Protein AF-H3HEG8-F1 (afdb_monomer_lite)

Organism: Phytophthora ramorum (NCBI:txid164328)

Secondary structure (DSSP, 8-state):
-HHHHHHHHHH-HHHHHHHHHHHHHHHT--HHHHHHHHHHHHSHHHHHHHHHHHHHHHHHHHHHHHHHHHHHTSTT-HHHHHHHHHHHHHHHHHHHHHHHHHHHHHGGGTTT-HHHHHHHHHHHHHHHHHHHHHHHHHHHHHHHHHHHHHTT--

Radius of gyration: 21.96 Å; chains: 1; bounding box: 58×30×56 Å

Structure (mmCIF, N/CA/C/O backbone):
data_AF-H3HEG8-F1
#
_entry.id   AF-H3HEG8-F1
#
loop_
_atom_site.group_PDB
_atom_site.id
_atom_site.type_symbol
_atom_site.label_atom_id
_atom_site.label_alt_id
_atom_site.label_comp_id
_atom_site.label_asym_id
_atom_site.label_entity_id
_atom_site.label_seq_id
_atom_site.pdbx_PDB_ins_code
_atom_site.Cartn_x
_atom_site.Cartn_y
_atom_site.Cartn_z
_atom_site.occupancy
_atom_site.B_iso_or_equiv
_atom_site.auth_seq_id
_atom_site.auth_comp_id
_atom_site.auth_asym_id
_atom_site.auth_atom_id
_atom_site.pdbx_PDB_model_num
ATOM 1 N N . VAL A 1 1 ? 13.341 9.307 -7.946 1.00 77.44 1 VAL A N 1
ATOM 2 C CA . VAL A 1 1 ? 13.457 8.309 -9.034 1.00 77.44 1 VAL A CA 1
ATOM 3 C C . VAL A 1 1 ? 12.588 8.695 -10.225 1.00 77.44 1 VAL A C 1
ATOM 5 O O . VAL A 1 1 ? 13.159 9.194 -11.177 1.00 77.44 1 VAL A O 1
ATOM 8 N N . CYS A 1 2 ? 11.249 8.640 -10.162 1.00 82.62 2 CYS A N 1
ATOM 9 C CA . CYS A 1 2 ? 10.396 8.947 -11.329 1.00 82.62 2 CYS A CA 1
ATOM 10 C C . CYS A 1 2 ? 10.585 10.336 -11.957 1.00 82.62 2 CYS A C 1
ATOM 12 O O . CYS A 1 2 ? 10.632 10.453 -13.173 1.00 82.62 2 CYS A O 1
ATOM 14 N N . LYS A 1 3 ? 10.786 11.381 -11.146 1.00 83.88 3 LYS A N 1
ATOM 15 C CA . LYS A 1 3 ? 11.099 12.725 -11.661 1.00 83.88 3 LYS A CA 1
ATOM 16 C C . LYS A 1 3 ? 12.443 12.786 -12.402 1.00 83.88 3 LYS A C 1
ATOM 18 O O . LYS A 1 3 ? 12.555 13.464 -13.409 1.00 83.88 3 LYS A O 1
ATOM 23 N N . ALA A 1 4 ? 13.456 12.078 -11.906 1.00 81.19 4 ALA A N 1
ATOM 24 C CA . ALA A 1 4 ? 14.774 12.030 -12.539 1.00 81.19 4 ALA A CA 1
ATOM 25 C C . ALA A 1 4 ? 14.773 11.137 -13.792 1.00 81.19 4 ALA A C 1
ATOM 27 O O . ALA A 1 4 ? 15.424 11.476 -14.768 1.00 81.19 4 ALA A O 1
ATOM 28 N N . TYR A 1 5 ? 13.990 10.053 -13.780 1.00 83.00 5 TYR A N 1
ATOM 29 C CA . TYR A 1 5 ? 13.738 9.204 -14.944 1.00 83.00 5 TYR A CA 1
ATOM 30 C C . TYR A 1 5 ? 13.037 9.972 -16.074 1.00 83.00 5 TYR A C 1
ATOM 32 O O . TYR A 1 5 ? 13.505 9.939 -17.207 1.00 83.00 5 TYR A O 1
ATOM 40 N N . GLY A 1 6 ? 11.973 10.721 -15.753 1.00 81.81 6 GLY A N 1
ATOM 41 C CA . GLY A 1 6 ? 11.274 11.585 -16.711 1.00 81.81 6 GLY A CA 1
ATOM 42 C C . GLY A 1 6 ? 12.183 12.675 -17.276 1.00 81.81 6 GLY A C 1
ATOM 43 O O . GLY A 1 6 ? 12.336 12.766 -18.486 1.00 81.81 6 GLY A O 1
ATOM 44 N N . ASN A 1 7 ? 12.895 13.401 -16.406 1.00 87.00 7 ASN A N 1
ATOM 45 C CA . ASN A 1 7 ? 13.849 14.424 -16.841 1.00 87.00 7 ASN A CA 1
ATOM 46 C C . ASN A 1 7 ? 14.961 13.861 -17.747 1.00 87.00 7 ASN A C 1
ATOM 48 O O . ASN A 1 7 ? 15.390 14.548 -18.663 1.00 87.00 7 ASN A O 1
ATOM 52 N N . ALA A 1 8 ? 15.443 12.637 -17.502 1.00 80.69 8 ALA A N 1
ATOM 53 C CA . ALA A 1 8 ? 16.442 11.996 -18.361 1.00 80.69 8 ALA A CA 1
ATOM 54 C C . ALA A 1 8 ? 15.854 11.589 -19.726 1.00 80.69 8 ALA A C 1
ATOM 56 O O . ALA A 1 8 ? 16.542 11.682 -20.740 1.00 80.69 8 ALA A O 1
ATOM 57 N N . GLY A 1 9 ? 14.580 11.182 -19.760 1.00 79.62 9 GLY A N 1
ATOM 58 C CA . GLY A 1 9 ? 13.835 10.923 -20.996 1.00 79.62 9 GLY A CA 1
ATOM 59 C C . GLY A 1 9 ? 13.562 12.179 -21.826 1.00 79.62 9 GLY A C 1
ATOM 60 O O . GLY A 1 9 ? 13.633 12.111 -23.049 1.00 79.62 9 GLY A O 1
ATOM 61 N N . ASP A 1 10 ? 13.331 13.324 -21.179 1.00 85.19 10 ASP A N 1
ATOM 62 C CA . ASP A 1 10 ? 13.118 14.612 -21.856 1.00 85.19 10 ASP A CA 1
ATOM 63 C C . ASP A 1 10 ? 14.384 15.129 -22.571 1.00 85.19 10 ASP A C 1
ATOM 65 O O . ASP A 1 10 ? 14.282 15.920 -23.510 1.00 85.19 10 ASP A O 1
ATOM 69 N N . VAL A 1 11 ? 15.578 14.691 -22.147 1.00 84.38 11 VAL A N 1
ATOM 70 C CA . VAL A 1 11 ? 16.853 15.064 -22.785 1.00 84.38 11 VAL A CA 1
ATOM 71 C C . VAL A 1 11 ? 17.194 14.131 -23.946 1.00 84.38 11 VAL A C 1
ATOM 73 O O . VAL A 1 11 ? 17.495 14.603 -25.041 1.00 84.38 11 VAL A O 1
ATOM 76 N N . SER A 1 12 ? 17.185 12.810 -23.726 1.00 84.75 12 SER A N 1
ATOM 77 C CA . SER A 1 12 ? 17.302 11.800 -24.790 1.00 84.75 12 SER A CA 1
ATOM 78 C C . SER A 1 12 ? 17.054 10.383 -24.261 1.00 84.75 12 SER A C 1
ATOM 80 O O . SER A 1 12 ? 17.371 10.075 -23.111 1.00 84.75 12 SER A O 1
ATOM 82 N N . ASP A 1 13 ? 16.632 9.463 -25.134 1.00 80.94 13 ASP A N 1
ATOM 83 C CA . ASP A 1 13 ? 16.532 8.034 -24.788 1.00 80.94 13 ASP A CA 1
ATOM 84 C C . ASP A 1 13 ? 17.871 7.455 -24.294 1.00 80.94 13 ASP A C 1
ATOM 86 O O . ASP A 1 13 ? 17.897 6.594 -23.416 1.00 80.94 13 ASP A O 1
ATOM 90 N N . ALA A 1 14 ? 19.002 7.973 -24.788 1.00 81.81 14 ALA A N 1
ATOM 91 C CA . ALA A 1 14 ? 20.336 7.563 -24.355 1.00 81.81 14 ALA A CA 1
ATOM 92 C C . ALA A 1 14 ? 20.674 8.015 -22.920 1.00 81.81 14 ALA A C 1
ATOM 94 O O . ALA A 1 14 ? 21.362 7.291 -22.195 1.00 81.81 14 ALA A O 1
ATOM 95 N N . GLU A 1 15 ? 20.208 9.192 -22.487 1.00 82.50 15 GLU A N 1
ATOM 96 C CA . GLU A 1 15 ? 20.358 9.649 -21.098 1.00 82.50 15 GLU A CA 1
ATOM 97 C C . GLU A 1 15 ? 19.455 8.872 -20.145 1.00 82.50 15 GLU A C 1
ATOM 99 O O . GLU A 1 15 ? 19.912 8.455 -19.075 1.00 82.50 15 GLU A O 1
ATOM 104 N N . ARG A 1 16 ? 18.209 8.598 -20.554 1.00 81.19 16 ARG A N 1
ATOM 105 C CA . ARG A 1 16 ? 17.302 7.728 -19.797 1.00 81.19 16 ARG A CA 1
ATOM 106 C C . ARG A 1 16 ? 17.929 6.357 -19.577 1.00 81.19 16 ARG A C 1
ATOM 108 O O . ARG A 1 16 ? 18.020 5.904 -18.438 1.00 81.19 16 ARG A O 1
ATOM 115 N N . LEU A 1 17 ? 18.450 5.744 -20.637 1.00 82.69 17 LEU A N 1
ATOM 116 C CA . LEU A 1 17 ? 19.045 4.411 -20.577 1.00 82.69 17 LEU A CA 1
ATOM 117 C C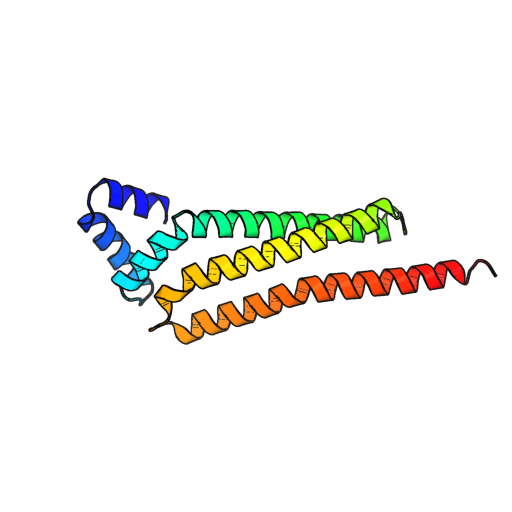 . LEU A 1 17 ? 20.307 4.384 -19.701 1.00 82.69 17 LEU A C 1
ATOM 119 O O . LEU A 1 17 ? 20.494 3.439 -18.938 1.00 82.69 17 LEU A O 1
ATOM 123 N N . LYS A 1 18 ? 21.126 5.446 -19.692 1.00 83.69 18 LYS A N 1
ATOM 124 C CA . LYS A 1 18 ? 22.253 5.585 -18.746 1.00 83.69 18 LYS A CA 1
ATOM 125 C C . LYS A 1 18 ? 21.788 5.679 -17.293 1.00 83.69 18 LYS A C 1
ATOM 127 O O . LYS A 1 18 ? 22.338 4.985 -16.439 1.00 83.69 18 LYS A O 1
ATOM 132 N N . TYR A 1 19 ? 20.777 6.502 -17.010 1.00 82.62 19 TYR A N 1
ATOM 133 C CA . TYR A 1 19 ? 20.210 6.639 -15.665 1.00 82.62 19 TYR A CA 1
ATOM 134 C C . TYR A 1 19 ? 19.648 5.305 -15.149 1.00 82.62 19 TYR A C 1
ATOM 136 O O . TYR A 1 19 ? 19.940 4.890 -14.025 1.00 82.62 19 TYR A O 1
ATOM 144 N N . VAL A 1 20 ? 18.901 4.600 -16.000 1.00 84.06 20 VAL A N 1
ATOM 145 C CA . VAL A 1 20 ? 18.352 3.268 -15.721 1.00 84.06 20 VAL A CA 1
ATOM 146 C C . VAL A 1 20 ? 19.465 2.249 -15.526 1.00 84.06 20 VAL A C 1
ATOM 148 O O . VAL A 1 20 ? 19.407 1.493 -14.568 1.00 84.06 20 VAL A O 1
ATOM 151 N N . THR A 1 21 ? 20.497 2.246 -16.371 1.00 84.25 21 THR A N 1
ATOM 152 C CA . THR A 1 21 ? 21.616 1.294 -16.280 1.00 84.25 21 THR A CA 1
ATOM 153 C C . THR A 1 21 ? 22.353 1.424 -14.951 1.00 84.25 21 THR A C 1
ATOM 155 O O . THR A 1 21 ? 22.698 0.414 -14.341 1.00 84.25 21 THR A O 1
ATOM 158 N N . VAL A 1 22 ? 22.560 2.651 -14.457 1.00 85.81 22 VAL A N 1
ATOM 159 C CA . VAL A 1 22 ? 23.179 2.884 -13.140 1.00 85.81 22 VAL A CA 1
ATOM 160 C C . VAL A 1 22 ? 22.307 2.318 -12.019 1.00 85.81 22 VAL A C 1
ATOM 162 O O . VAL A 1 22 ? 22.815 1.634 -11.131 1.00 85.81 22 VAL A O 1
ATOM 165 N N . LEU A 1 23 ? 20.995 2.560 -12.067 1.00 82.38 23 LEU A N 1
ATOM 166 C CA . LEU A 1 23 ? 20.058 2.025 -11.077 1.00 82.38 23 LEU A CA 1
ATOM 167 C C . LEU A 1 23 ? 19.930 0.499 -11.151 1.00 82.38 23 LEU A C 1
ATOM 169 O O . LEU A 1 23 ? 19.921 -0.154 -10.115 1.00 82.38 23 LEU A O 1
ATOM 173 N N . ALA A 1 24 ? 19.874 -0.061 -12.356 1.00 80.25 24 ALA A N 1
ATOM 174 C CA . ALA A 1 24 ? 19.805 -1.493 -12.601 1.00 80.25 24 ALA A CA 1
ATOM 175 C C . ALA A 1 24 ? 21.080 -2.185 -12.106 1.00 80.25 24 ALA A C 1
ATOM 177 O O . ALA A 1 24 ? 20.997 -3.168 -11.381 1.00 80.25 24 ALA A O 1
ATOM 178 N N . THR A 1 25 ? 22.256 -1.605 -12.369 1.00 83.00 25 THR A N 1
ATOM 179 C CA . THR A 1 25 ? 23.541 -2.101 -11.847 1.00 83.00 25 THR A CA 1
ATOM 180 C C . THR A 1 25 ? 23.578 -2.062 -10.319 1.00 83.00 25 THR A C 1
ATOM 182 O O . THR A 1 25 ? 24.012 -3.024 -9.693 1.00 83.00 25 THR A O 1
ATOM 185 N N . ALA A 1 26 ? 23.085 -0.982 -9.702 1.00 81.06 26 ALA A N 1
ATOM 186 C CA . ALA A 1 26 ? 22.997 -0.873 -8.245 1.00 81.06 26 ALA A CA 1
ATOM 187 C C . ALA A 1 26 ? 21.991 -1.864 -7.630 1.00 81.06 26 ALA A C 1
ATOM 189 O O . ALA A 1 26 ? 22.191 -2.324 -6.509 1.00 81.06 26 ALA A O 1
ATOM 190 N N . ALA A 1 27 ? 20.927 -2.195 -8.363 1.00 72.50 27 ALA A N 1
ATOM 191 C CA . ALA A 1 27 ? 19.914 -3.169 -7.971 1.00 72.50 27 ALA A CA 1
ATOM 192 C C . ALA A 1 27 ? 20.274 -4.619 -8.354 1.00 72.50 27 ALA A C 1
ATOM 194 O O . ALA A 1 27 ? 19.558 -5.534 -7.967 1.00 72.50 27 ALA A O 1
ATOM 195 N N . GLY A 1 28 ? 21.363 -4.849 -9.100 1.00 73.56 28 GLY A N 1
ATOM 196 C CA . GLY A 1 28 ? 21.734 -6.173 -9.616 1.00 73.56 28 GLY A CA 1
ATOM 197 C C . GLY A 1 28 ? 20.812 -6.704 -10.725 1.00 73.56 28 GLY A C 1
ATOM 198 O O . GLY A 1 28 ? 20.771 -7.908 -10.965 1.00 73.56 28 GLY A O 1
ATOM 199 N N . MET A 1 29 ? 20.068 -5.823 -11.395 1.00 72.56 29 MET A N 1
ATOM 200 C CA . MET A 1 29 ? 19.042 -6.160 -12.381 1.00 72.56 29 MET A CA 1
ATOM 201 C C . MET A 1 29 ? 19.475 -5.841 -13.814 1.00 72.56 29 MET A C 1
ATOM 203 O O . MET A 1 29 ? 20.392 -5.057 -14.056 1.00 72.56 29 MET A O 1
ATOM 207 N N . ASP A 1 30 ? 18.778 -6.437 -14.781 1.00 81.12 30 ASP A N 1
ATOM 208 C CA . ASP A 1 30 ? 18.946 -6.118 -16.197 1.00 81.12 30 ASP A CA 1
ATOM 209 C C . ASP A 1 30 ? 18.388 -4.721 -16.526 1.00 81.12 30 ASP A C 1
ATOM 211 O O . ASP A 1 30 ? 17.289 -4.366 -16.090 1.00 81.12 30 ASP A O 1
ATOM 215 N N . ALA A 1 31 ? 19.142 -3.922 -17.286 1.00 78.62 31 ALA A N 1
ATOM 216 C CA . ALA A 1 31 ? 18.796 -2.529 -17.563 1.00 78.62 31 ALA A CA 1
ATOM 217 C C . ALA A 1 31 ? 17.512 -2.380 -18.396 1.00 78.62 31 ALA A C 1
ATOM 219 O O . ALA A 1 31 ? 16.729 -1.470 -18.126 1.00 78.62 31 ALA A O 1
ATOM 220 N N . ASP A 1 32 ? 17.239 -3.286 -19.339 1.00 78.62 32 ASP A N 1
ATOM 221 C CA . ASP A 1 32 ? 16.037 -3.218 -20.181 1.00 78.62 32 ASP A CA 1
ATOM 222 C C . ASP A 1 32 ? 14.780 -3.646 -19.407 1.00 78.62 32 ASP A C 1
ATOM 224 O O . ASP A 1 32 ? 13.692 -3.080 -19.574 1.00 78.62 32 ASP A O 1
ATOM 228 N N . GLN A 1 33 ? 14.918 -4.631 -18.512 1.00 72.50 33 GLN A N 1
ATOM 229 C CA . GLN A 1 33 ? 13.847 -5.025 -17.588 1.00 72.50 33 GLN A CA 1
ATOM 230 C C . GLN A 1 33 ? 13.537 -3.914 -16.579 1.00 72.50 33 GLN A C 1
ATOM 232 O O . GLN A 1 33 ? 12.367 -3.638 -16.291 1.00 72.50 33 GLN A O 1
ATOM 237 N N . PHE A 1 34 ? 14.577 -3.244 -16.082 1.00 78.06 34 PHE A N 1
ATOM 238 C CA . PHE A 1 34 ? 14.445 -2.140 -15.142 1.00 78.06 34 PHE A CA 1
ATOM 239 C C . PHE A 1 34 ? 13.876 -0.868 -15.800 1.00 78.06 34 PHE A C 1
ATOM 241 O O . PHE A 1 34 ? 13.086 -0.169 -15.165 1.00 78.06 34 PHE A O 1
ATOM 248 N N . ASP A 1 35 ? 14.173 -0.596 -17.080 1.00 81.50 35 ASP A N 1
ATOM 249 C CA . ASP A 1 35 ? 13.530 0.496 -17.838 1.00 81.50 35 ASP A CA 1
ATOM 250 C C . ASP A 1 35 ? 12.020 0.262 -17.954 1.00 81.50 35 ASP A C 1
ATOM 252 O O . ASP A 1 35 ? 11.232 1.127 -17.582 1.00 81.50 35 ASP A O 1
ATOM 256 N N . LYS A 1 36 ? 11.598 -0.944 -18.368 1.00 79.50 36 LYS A N 1
ATOM 257 C CA . LYS A 1 36 ? 10.169 -1.310 -18.471 1.00 79.50 36 LYS A CA 1
ATOM 258 C C . LYS A 1 36 ? 9.438 -1.240 -17.135 1.00 79.50 36 LYS A C 1
ATOM 260 O O . LYS A 1 36 ? 8.243 -0.937 -17.088 1.00 79.50 36 LYS A O 1
ATOM 265 N N . PHE A 1 37 ? 10.134 -1.548 -16.047 1.00 79.94 37 PHE A N 1
ATOM 266 C CA . PHE A 1 37 ? 9.597 -1.378 -14.706 1.00 79.94 37 PHE A CA 1
ATOM 267 C C . PHE A 1 37 ? 9.396 0.084 -14.345 1.00 79.94 37 PHE A C 1
ATOM 269 O O . PHE A 1 37 ? 8.329 0.438 -13.842 1.00 79.94 37 PHE A O 1
ATOM 276 N N . LEU A 1 38 ? 10.403 0.925 -14.584 1.00 80.62 38 LEU A N 1
ATOM 277 C CA . LEU A 1 38 ? 10.323 2.352 -14.302 1.00 80.62 38 LEU A CA 1
ATOM 278 C C . LEU A 1 38 ? 9.272 3.032 -15.173 1.00 80.62 38 LEU A C 1
ATOM 280 O O . LEU A 1 38 ? 8.510 3.833 -14.646 1.00 80.62 38 LEU A O 1
ATOM 284 N N . ASP A 1 39 ? 9.139 2.651 -16.437 1.00 83.44 39 ASP A N 1
ATOM 285 C CA . ASP A 1 39 ? 8.088 3.153 -17.322 1.00 83.44 39 ASP A CA 1
ATOM 286 C C . ASP A 1 39 ? 6.682 2.861 -16.759 1.00 83.44 39 ASP A C 1
ATOM 288 O O . ASP A 1 39 ? 5.860 3.763 -16.577 1.00 83.44 39 ASP A O 1
ATOM 292 N N . LYS A 1 40 ? 6.422 1.619 -16.328 1.00 79.38 40 LYS A N 1
ATOM 293 C CA . LYS A 1 40 ? 5.136 1.254 -15.705 1.00 79.38 40 LYS A CA 1
ATOM 294 C C . LYS A 1 40 ? 4.922 1.856 -14.314 1.00 79.38 40 LYS A C 1
ATOM 296 O O . LYS A 1 40 ? 3.789 2.209 -13.973 1.00 79.38 40 LYS A O 1
ATOM 301 N N . SER A 1 41 ? 5.979 1.955 -13.511 1.00 79.50 41 SER A N 1
ATOM 302 C CA . SER A 1 41 ? 5.929 2.442 -12.122 1.00 79.50 41 SER A CA 1
ATOM 303 C C . SER A 1 41 ? 5.916 3.969 -12.024 1.00 79.50 41 SER A C 1
ATOM 305 O O . SER A 1 41 ? 5.444 4.523 -11.035 1.00 79.50 41 SER A O 1
ATOM 307 N N . CYS A 1 42 ? 6.422 4.666 -13.037 1.00 83.19 42 CYS A N 1
ATOM 308 C CA . CYS A 1 42 ? 6.404 6.124 -13.119 1.00 83.19 42 CYS A CA 1
ATOM 309 C C . CYS A 1 42 ? 5.300 6.649 -14.044 1.00 83.19 42 CYS A C 1
ATOM 311 O O . CYS A 1 42 ? 4.981 7.835 -13.988 1.00 83.19 42 CYS A O 1
ATOM 313 N N . GLY A 1 43 ? 4.690 5.777 -14.850 1.00 79.69 43 GLY A N 1
ATOM 314 C CA . GLY A 1 43 ? 3.491 6.063 -15.627 1.00 79.69 43 GLY A CA 1
ATOM 315 C C . GLY A 1 43 ? 2.188 5.947 -14.824 1.00 79.69 43 GLY A C 1
ATOM 316 O O . GLY A 1 43 ? 2.157 5.924 -13.591 1.00 79.69 43 GLY A O 1
ATOM 317 N N . MET A 1 44 ? 1.069 5.838 -15.548 1.00 78.44 44 MET A N 1
ATOM 318 C CA . MET A 1 44 ? -0.278 5.815 -14.957 1.00 78.44 44 MET A CA 1
ATOM 319 C C . MET A 1 44 ? -0.508 4.662 -13.969 1.00 78.44 44 MET A C 1
ATOM 321 O O . MET A 1 44 ? -1.241 4.834 -12.998 1.00 78.44 44 MET A O 1
ATOM 325 N N . ILE A 1 45 ? 0.108 3.494 -14.190 1.00 80.25 45 ILE A N 1
ATOM 326 C CA . ILE A 1 45 ? -0.117 2.305 -13.350 1.00 80.25 45 ILE A CA 1
ATOM 327 C C . ILE A 1 45 ? 0.504 2.506 -11.961 1.00 80.25 45 ILE A C 1
ATOM 329 O O . ILE A 1 45 ? -0.153 2.244 -10.953 1.00 80.25 45 ILE A O 1
ATOM 333 N N . GLY A 1 46 ? 1.732 3.022 -11.887 1.00 78.69 46 GLY A N 1
ATOM 334 C CA . GLY A 1 46 ? 2.377 3.336 -10.612 1.00 78.69 46 GLY A CA 1
ATOM 335 C C . GLY A 1 46 ? 1.703 4.471 -9.846 1.00 78.69 46 GLY A C 1
ATOM 336 O O . GLY A 1 46 ? 1.495 4.356 -8.636 1.00 78.69 46 GLY A O 1
ATOM 337 N N . MET A 1 47 ? 1.256 5.520 -10.545 1.00 82.38 47 MET A N 1
ATOM 338 C CA . MET A 1 47 ? 0.475 6.598 -9.927 1.00 82.38 47 MET A CA 1
ATOM 339 C C . MET A 1 47 ? -0.865 6.090 -9.370 1.00 82.38 47 MET A C 1
ATOM 341 O O . MET A 1 47 ? -1.277 6.482 -8.272 1.00 82.38 47 MET A O 1
ATOM 345 N N . GLY A 1 48 ? -1.513 5.170 -10.092 1.00 81.94 48 GLY A N 1
ATOM 346 C CA . GLY A 1 48 ? -2.707 4.461 -9.641 1.00 81.94 48 GLY A CA 1
ATOM 347 C C . GLY A 1 48 ? -2.443 3.659 -8.368 1.00 81.94 48 GLY A C 1
ATOM 348 O O . GLY A 1 48 ? -3.099 3.902 -7.357 1.00 81.94 48 GLY A O 1
ATOM 349 N N . SER A 1 49 ? -1.438 2.775 -8.370 1.00 79.69 49 SER A N 1
ATOM 350 C CA . SER A 1 49 ? -1.061 1.985 -7.185 1.00 79.69 49 SER A CA 1
ATOM 351 C C . SER A 1 49 ? -0.761 2.847 -5.964 1.00 79.69 49 SER A C 1
ATOM 353 O O . SER A 1 49 ? -1.201 2.523 -4.865 1.00 79.69 49 SER A O 1
ATOM 355 N N . MET A 1 50 ? -0.036 3.954 -6.134 1.00 80.56 50 MET A N 1
ATOM 356 C CA . MET A 1 50 ? 0.286 4.856 -5.027 1.00 80.56 50 MET A CA 1
ATOM 357 C C . MET A 1 50 ? -0.975 5.516 -4.453 1.00 80.56 50 MET A C 1
ATOM 359 O O . MET A 1 50 ? -1.128 5.615 -3.236 1.00 80.56 50 MET A O 1
ATOM 363 N N . THR A 1 51 ? -1.903 5.918 -5.324 1.00 84.00 51 THR A N 1
ATOM 364 C CA . THR A 1 51 ? -3.169 6.547 -4.928 1.00 84.00 51 THR A CA 1
ATOM 365 C C . THR A 1 51 ? -4.091 5.558 -4.218 1.00 84.00 51 THR A C 1
ATOM 367 O O . THR A 1 51 ? -4.579 5.847 -3.124 1.00 84.00 51 THR A O 1
ATOM 370 N N . PHE A 1 52 ? -4.297 4.370 -4.791 1.00 82.94 52 PHE A N 1
ATOM 371 C CA . PHE A 1 52 ? -5.130 3.332 -4.183 1.00 82.94 52 PHE A CA 1
ATOM 372 C C . PHE A 1 52 ? -4.514 2.788 -2.890 1.00 82.94 52 PHE A C 1
ATOM 374 O O . PHE A 1 52 ? -5.236 2.586 -1.914 1.00 82.94 52 PHE A O 1
ATOM 381 N N . GLY A 1 53 ? -3.188 2.644 -2.836 1.00 80.81 53 GLY A N 1
ATOM 382 C CA . GLY A 1 53 ? -2.470 2.261 -1.622 1.00 80.81 53 GLY A CA 1
ATOM 383 C C . GLY A 1 53 ? -2.629 3.304 -0.515 1.00 80.81 53 GLY A C 1
ATOM 384 O O . GLY A 1 53 ? -2.934 2.954 0.627 1.00 80.81 53 GLY A O 1
ATOM 385 N N . GLY A 1 54 ? -2.515 4.591 -0.858 1.00 82.25 54 GLY A N 1
ATOM 386 C CA . GLY A 1 54 ? -2.738 5.700 0.071 1.00 82.25 54 GLY A CA 1
ATOM 387 C C . GLY A 1 54 ? -4.172 5.758 0.602 1.00 82.25 54 GLY A C 1
ATOM 388 O O . GLY A 1 54 ? -4.374 5.910 1.807 1.00 82.25 54 GLY A O 1
ATOM 389 N N . MET A 1 55 ? -5.168 5.575 -0.272 1.00 79.38 55 MET A N 1
ATOM 390 C CA . MET A 1 55 ? -6.580 5.501 0.126 1.00 79.38 55 MET A CA 1
ATOM 391 C C . MET A 1 55 ? -6.866 4.294 1.023 1.00 79.38 55 MET A C 1
ATOM 393 O O . MET A 1 55 ? -7.601 4.422 1.999 1.00 79.38 55 MET A O 1
ATOM 397 N N . SER A 1 56 ? -6.272 3.134 0.734 1.00 81.69 56 SER A N 1
ATOM 398 C CA . SER A 1 56 ? -6.411 1.945 1.578 1.00 81.69 56 SER A CA 1
ATOM 399 C C . SER A 1 56 ? -5.881 2.194 2.990 1.00 81.69 56 SER A C 1
ATOM 401 O O . SER A 1 56 ? -6.558 1.899 3.976 1.00 81.69 56 SER A O 1
ATOM 403 N N . MET A 1 57 ? -4.689 2.789 3.102 1.00 80.38 57 MET A N 1
ATOM 404 C CA . MET A 1 57 ? -4.076 3.089 4.396 1.00 80.38 57 MET A CA 1
ATOM 405 C C . MET A 1 57 ? -4.895 4.095 5.211 1.00 80.38 57 MET A C 1
ATOM 407 O O . MET A 1 57 ? -5.159 3.854 6.390 1.00 80.38 57 MET A O 1
ATOM 411 N N . SER A 1 58 ? -5.322 5.204 4.599 1.00 83.81 58 SER A N 1
ATOM 412 C CA . SER A 1 58 ? -6.079 6.246 5.302 1.00 83.81 58 SER A CA 1
ATOM 413 C C . SER A 1 58 ? -7.470 5.763 5.718 1.00 83.81 58 SER A C 1
ATOM 415 O O . SER A 1 58 ? -7.859 5.946 6.872 1.00 83.81 58 SER A O 1
ATOM 417 N N . ASN A 1 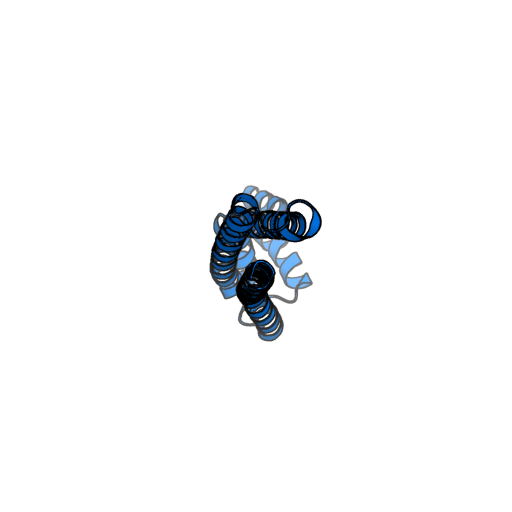59 ? -8.190 5.065 4.832 1.00 81.06 59 ASN A N 1
ATOM 418 C CA . ASN A 1 59 ? -9.495 4.484 5.150 1.00 81.06 59 ASN A CA 1
ATOM 419 C C . ASN A 1 59 ? -9.381 3.375 6.204 1.00 81.06 59 ASN A C 1
ATOM 421 O O . ASN A 1 59 ? -10.222 3.299 7.099 1.00 81.06 59 ASN A O 1
ATOM 425 N N . GLY A 1 60 ? -8.323 2.560 6.153 1.00 78.62 60 GLY A N 1
ATOM 426 C CA . GLY A 1 60 ? -8.036 1.541 7.162 1.00 78.62 60 GLY A CA 1
ATOM 427 C C . GLY A 1 60 ? -7.776 2.139 8.547 1.00 78.62 60 GLY A C 1
ATOM 428 O O . GLY A 1 60 ? -8.357 1.685 9.533 1.00 78.62 60 GLY A O 1
ATOM 429 N N . LEU A 1 61 ? -6.972 3.204 8.634 1.00 83.56 61 LEU A N 1
ATOM 430 C CA . LEU A 1 61 ? -6.725 3.912 9.894 1.00 83.56 61 LEU A CA 1
ATOM 431 C C . LEU A 1 61 ? -8.013 4.526 10.458 1.00 83.56 61 LEU A C 1
ATOM 433 O O . LEU A 1 61 ? -8.312 4.372 11.643 1.00 83.56 61 LEU A O 1
ATOM 437 N N . MET A 1 62 ? -8.807 5.177 9.606 1.00 83.19 62 MET A N 1
ATOM 438 C CA . MET A 1 62 ? -10.083 5.766 10.015 1.00 83.19 62 MET A CA 1
ATOM 439 C C . MET A 1 62 ? -11.093 4.700 10.454 1.00 83.19 62 MET A C 1
ATOM 441 O O . MET A 1 62 ? -11.842 4.932 11.404 1.00 83.19 62 MET A O 1
ATOM 445 N N . ALA A 1 63 ? -11.080 3.515 9.835 1.00 81.69 63 ALA A N 1
ATOM 446 C CA . ALA A 1 63 ? -11.879 2.379 10.277 1.00 81.69 63 ALA A CA 1
ATOM 447 C C . ALA A 1 63 ? -11.486 1.934 11.693 1.00 81.69 63 ALA A C 1
ATOM 449 O O . ALA A 1 63 ? -12.365 1.783 12.538 1.00 81.69 63 ALA A O 1
ATOM 450 N N . ILE A 1 64 ? -10.188 1.810 11.995 1.00 80.88 64 ILE A N 1
ATOM 451 C CA . ILE A 1 64 ? -9.709 1.459 13.343 1.00 80.88 64 ILE A CA 1
ATOM 452 C C . ILE A 1 64 ? -10.148 2.512 14.365 1.00 80.88 64 ILE A C 1
ATOM 454 O O . ILE A 1 64 ? -10.689 2.157 15.409 1.00 80.88 64 ILE A O 1
ATOM 458 N N . ILE A 1 65 ? -9.985 3.803 14.062 1.00 83.88 65 ILE A N 1
ATOM 459 C CA . ILE A 1 65 ? -10.403 4.895 14.957 1.00 83.88 65 ILE A CA 1
ATOM 460 C C . ILE A 1 65 ? -11.917 4.847 15.206 1.00 83.88 65 ILE A C 1
ATOM 462 O O . ILE A 1 65 ? -12.358 4.974 16.349 1.00 83.88 65 ILE A O 1
ATOM 466 N N . ALA A 1 66 ? -12.720 4.623 14.162 1.00 80.50 66 ALA A N 1
ATOM 467 C CA . ALA A 1 66 ? -14.171 4.506 14.285 1.00 80.50 66 ALA A CA 1
ATOM 468 C C . ALA A 1 66 ? -14.582 3.288 15.131 1.00 80.50 66 ALA A C 1
ATOM 470 O O . ALA A 1 66 ? -15.468 3.396 15.979 1.00 80.50 66 ALA A O 1
ATOM 471 N N . MET A 1 67 ? -13.913 2.148 14.941 1.00 74.44 67 MET A N 1
ATOM 472 C CA . MET A 1 67 ? -14.145 0.914 15.693 1.00 74.44 67 MET A CA 1
ATOM 473 C C . MET A 1 67 ? -13.744 1.050 17.167 1.00 74.44 67 MET A C 1
ATOM 475 O O . MET A 1 67 ? -14.531 0.705 18.047 1.00 74.44 67 MET A O 1
ATOM 479 N N . VAL A 1 68 ? -12.564 1.607 17.451 1.00 80.50 68 VAL A N 1
ATOM 480 C CA . VAL A 1 68 ? -12.094 1.873 18.819 1.00 80.50 68 VAL A CA 1
ATOM 481 C C . VAL A 1 68 ? -13.017 2.876 19.502 1.00 80.50 68 VAL A C 1
ATOM 483 O O . VAL A 1 68 ? -13.495 2.600 20.597 1.00 80.50 68 VAL A O 1
ATOM 486 N N . GLY A 1 69 ? -13.360 3.983 18.837 1.00 78.44 69 GLY A N 1
ATOM 487 C CA . GLY A 1 69 ? -14.294 4.979 19.368 1.00 78.44 69 GLY A CA 1
ATOM 488 C C . GLY A 1 69 ? -15.689 4.412 19.655 1.00 78.44 69 GLY A C 1
ATOM 489 O O . GLY A 1 69 ? -16.327 4.814 20.632 1.00 78.44 69 GLY A O 1
ATOM 490 N N . ALA A 1 70 ? -16.146 3.438 18.860 1.00 72.50 70 ALA A N 1
ATOM 491 C CA . ALA A 1 70 ? -17.398 2.720 19.096 1.00 72.50 70 ALA A CA 1
ATOM 492 C C . ALA A 1 70 ? -17.348 1.777 20.310 1.00 72.50 70 ALA A C 1
ATOM 494 O O . ALA A 1 70 ? -18.405 1.457 20.849 1.00 72.50 70 ALA A O 1
ATOM 495 N N . ILE A 1 71 ? -16.163 1.327 20.737 1.00 72.31 71 ILE A N 1
ATOM 496 C CA . ILE A 1 71 ? -15.984 0.481 21.926 1.00 72.31 71 ILE A CA 1
ATOM 497 C C . ILE A 1 71 ? -15.742 1.341 23.174 1.00 72.31 71 ILE A C 1
ATOM 499 O O . ILE A 1 71 ? -16.363 1.092 24.204 1.00 72.31 71 ILE A O 1
ATOM 503 N N . THR A 1 72 ? -14.868 2.349 23.095 1.00 78.19 72 THR A N 1
ATOM 504 C CA . THR A 1 72 ? -14.381 3.100 24.266 1.00 78.19 72 THR A CA 1
ATOM 505 C C . THR A 1 72 ? -15.219 4.327 24.619 1.00 78.19 72 THR A C 1
ATOM 507 O O . THR A 1 72 ? -15.451 4.575 25.797 1.00 78.19 72 THR A O 1
ATOM 510 N N . CYS A 1 73 ? -15.684 5.099 23.630 1.00 69.38 73 CYS A 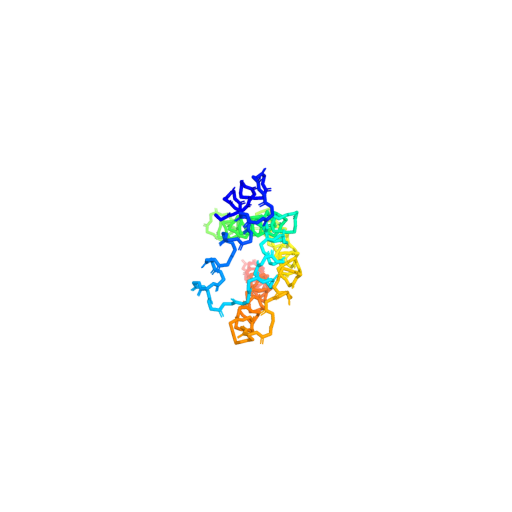N 1
ATOM 511 C CA . CYS A 1 73 ? -16.302 6.413 23.870 1.00 69.38 73 CYS A CA 1
ATOM 512 C C . CYS A 1 73 ? -17.814 6.450 23.601 1.00 69.38 73 CYS A C 1
ATOM 514 O O . CYS A 1 73 ? -18.534 7.235 24.217 1.00 69.38 73 CYS A O 1
ATOM 516 N N . ARG A 1 74 ? -18.319 5.642 22.660 1.00 64.19 74 ARG A N 1
ATOM 517 C CA . ARG A 1 74 ? -19.752 5.552 22.315 1.00 64.19 74 ARG A CA 1
ATOM 518 C C . ARG A 1 74 ? -20.174 4.102 22.099 1.00 64.19 74 ARG A C 1
ATOM 520 O O . ARG A 1 74 ? -20.518 3.717 20.978 1.00 64.19 74 ARG A O 1
ATOM 527 N N . GLN A 1 75 ? -20.139 3.335 23.187 1.00 62.81 75 GLN A N 1
ATOM 528 C CA . GLN A 1 75 ? -20.413 1.899 23.239 1.00 62.81 75 GLN A CA 1
ATOM 529 C C . GLN A 1 75 ? -21.633 1.507 22.386 1.00 62.81 75 GLN A C 1
ATOM 531 O O . GLN A 1 75 ? -22.774 1.829 22.712 1.00 62.81 75 GLN A O 1
ATOM 536 N N . GLY A 1 76 ? -21.385 0.842 21.256 1.00 59.62 76 GLY A N 1
ATOM 537 C CA . GLY A 1 76 ? -22.434 0.252 20.415 1.00 59.62 76 GLY A CA 1
ATOM 538 C C . GLY A 1 76 ? -23.249 1.227 19.554 1.00 59.62 76 GLY A C 1
ATOM 539 O O . GLY A 1 76 ? -24.298 0.843 19.031 1.00 59.62 76 GLY A O 1
ATOM 540 N N . ASN A 1 77 ? -22.807 2.476 19.347 1.00 72.25 77 ASN A N 1
ATOM 541 C CA . ASN A 1 77 ? -23.523 3.375 18.437 1.00 72.25 77 ASN A CA 1
ATOM 542 C C . ASN A 1 77 ? -23.464 2.850 16.987 1.00 72.25 77 ASN A C 1
ATOM 544 O O . ASN A 1 77 ? -22.417 2.896 16.335 1.00 72.25 77 ASN A O 1
ATOM 548 N N . LYS A 1 78 ? -24.620 2.413 16.464 1.00 68.00 78 LYS A N 1
ATOM 549 C CA . LYS A 1 78 ? -24.784 1.812 15.127 1.00 68.00 78 LYS A CA 1
ATOM 550 C C . LYS A 1 78 ? -24.174 2.646 13.992 1.00 68.00 78 LYS A C 1
ATOM 552 O O . LYS A 1 78 ? -23.704 2.072 13.016 1.00 68.00 78 LYS A O 1
ATOM 557 N N . LYS A 1 79 ? -24.127 3.979 14.122 1.00 73.06 79 LYS A N 1
ATOM 558 C CA . LYS A 1 79 ? -23.526 4.873 13.113 1.00 73.06 79 LYS A CA 1
ATOM 559 C C . LYS A 1 79 ? -21.998 4.758 13.048 1.00 73.06 79 LYS A C 1
ATOM 561 O O . LYS A 1 79 ? -21.441 4.754 11.957 1.00 73.06 79 LYS A O 1
ATOM 566 N N . TRP A 1 80 ? -21.333 4.644 14.198 1.00 70.50 80 TRP A N 1
ATOM 567 C CA . TRP A 1 80 ? -19.870 4.517 14.282 1.00 70.50 80 TRP A CA 1
ATOM 568 C C . TRP A 1 80 ? -19.409 3.126 13.856 1.00 70.50 80 TRP A C 1
ATOM 570 O O . TRP A 1 80 ? -18.456 2.992 13.094 1.00 70.50 80 TRP A O 1
ATOM 580 N N . VAL A 1 81 ? -20.156 2.104 14.276 1.00 72.50 81 VAL A N 1
ATOM 581 C CA . VAL A 1 81 ? -19.942 0.721 13.848 1.00 72.50 81 VAL A CA 1
ATOM 582 C C . VAL A 1 81 ? -20.134 0.586 12.335 1.00 72.50 81 VAL A C 1
ATOM 584 O O . VAL A 1 81 ? -19.229 0.124 11.649 1.00 72.50 81 VAL A O 1
ATOM 587 N N . GLY A 1 82 ? -21.267 1.049 11.791 1.00 73.94 82 GLY A N 1
ATOM 588 C CA . GLY A 1 82 ? -21.543 0.987 10.352 1.00 73.94 82 GLY A CA 1
ATOM 589 C C . GLY A 1 82 ? -20.537 1.777 9.509 1.00 73.94 82 GLY A C 1
ATOM 590 O O . GLY A 1 82 ? -20.079 1.281 8.482 1.00 73.94 82 GLY A O 1
ATOM 591 N N . GLY A 1 83 ? -20.130 2.964 9.975 1.00 76.06 83 GLY A N 1
ATOM 592 C CA . GLY A 1 83 ? -19.083 3.760 9.331 1.00 76.06 83 GLY A CA 1
ATOM 593 C C . GLY A 1 83 ? -17.725 3.053 9.313 1.00 76.06 83 GLY A C 1
ATOM 594 O O . GLY A 1 83 ? -17.069 3.028 8.275 1.00 76.06 83 GLY A O 1
ATOM 595 N N . GLY A 1 84 ? -17.333 2.413 10.421 1.00 75.19 84 GLY A N 1
ATOM 596 C CA . GLY A 1 84 ? -16.103 1.620 10.498 1.00 75.19 84 GLY A CA 1
ATOM 597 C C . GLY A 1 84 ? -16.091 0.433 9.529 1.00 75.19 84 GLY A C 1
ATOM 598 O O . GLY A 1 84 ? -15.098 0.224 8.837 1.00 75.19 84 GLY A O 1
ATOM 599 N N . PHE A 1 85 ? -17.202 -0.305 9.410 1.00 75.50 85 PHE A N 1
ATOM 600 C CA . PHE A 1 85 ? -17.329 -1.398 8.433 1.00 75.50 85 PHE A CA 1
ATOM 601 C C . PHE A 1 85 ? -17.257 -0.914 6.987 1.00 75.50 85 PHE A C 1
ATOM 603 O O . PHE A 1 85 ? -16.582 -1.536 6.169 1.00 75.50 85 PHE A O 1
ATOM 610 N N . PHE A 1 86 ? -17.932 0.191 6.670 1.00 79.75 86 PHE A N 1
ATOM 611 C CA . PHE A 1 86 ? -17.903 0.763 5.327 1.00 79.75 86 PHE A CA 1
ATOM 612 C C . PHE A 1 86 ? -16.482 1.188 4.934 1.00 79.75 86 PHE A C 1
ATOM 614 O O . PHE A 1 86 ? -15.997 0.811 3.869 1.00 79.75 86 PHE A O 1
ATOM 621 N N . LEU A 1 87 ? -15.782 1.897 5.824 1.00 80.81 87 LEU A N 1
ATOM 622 C CA . LEU A 1 87 ? -14.397 2.321 5.604 1.00 80.81 87 LEU A CA 1
ATOM 623 C C . LEU A 1 87 ? -13.439 1.130 5.472 1.00 80.81 87 LEU A C 1
ATOM 625 O O . LEU A 1 87 ? -12.583 1.139 4.590 1.00 80.81 87 LEU A O 1
ATOM 629 N N . ALA A 1 88 ? -13.614 0.084 6.285 1.00 77.81 88 ALA A N 1
ATOM 630 C CA . ALA A 1 88 ? -12.824 -1.140 6.176 1.00 77.81 88 ALA A CA 1
ATOM 631 C C . ALA A 1 88 ? -13.080 -1.887 4.853 1.00 77.81 88 ALA A C 1
ATOM 633 O O . ALA A 1 88 ? -12.142 -2.405 4.248 1.00 77.81 88 ALA A O 1
ATOM 634 N N . GLY A 1 89 ? -14.327 -1.907 4.372 1.00 79.00 89 GLY A N 1
ATOM 635 C CA . GLY A 1 89 ? -14.685 -2.493 3.079 1.00 79.00 89 GLY A CA 1
ATOM 636 C C . GLY A 1 89 ? -14.065 -1.741 1.900 1.00 79.00 89 GLY A C 1
ATOM 637 O O . GLY A 1 89 ? -13.468 -2.360 1.018 1.00 79.00 89 GLY A O 1
ATOM 638 N N . VAL A 1 90 ? -14.137 -0.405 1.911 1.00 81.56 90 VAL A N 1
ATOM 639 C CA . VAL A 1 90 ? -13.480 0.436 0.896 1.00 81.56 90 VAL A CA 1
ATOM 640 C C . VAL A 1 90 ? -11.965 0.241 0.937 1.00 81.56 90 VAL A C 1
ATOM 642 O O . VAL A 1 90 ? -11.359 0.062 -0.118 1.00 81.56 90 VAL A O 1
ATOM 645 N N . ALA A 1 91 ? -11.363 0.196 2.130 1.00 80.44 91 ALA A N 1
ATOM 646 C CA . ALA A 1 91 ? -9.935 -0.068 2.293 1.00 80.44 91 ALA A CA 1
ATOM 647 C C . ALA A 1 91 ? -9.535 -1.411 1.660 1.00 80.44 91 ALA A C 1
ATOM 649 O O . ALA A 1 91 ? -8.641 -1.446 0.814 1.00 80.44 91 ALA A O 1
ATOM 650 N N . ALA A 1 92 ? -10.262 -2.491 1.968 1.00 79.06 92 ALA A N 1
ATOM 651 C CA . ALA A 1 92 ? -10.008 -3.813 1.398 1.00 79.06 92 ALA A CA 1
ATOM 652 C C . ALA A 1 92 ? -10.104 -3.820 -0.138 1.00 79.06 92 ALA A C 1
ATOM 654 O O . ALA A 1 92 ? -9.239 -4.380 -0.811 1.00 79.06 92 ALA A O 1
ATOM 655 N N . PHE A 1 93 ? -11.105 -3.148 -0.712 1.00 80.81 93 PHE A N 1
ATOM 656 C CA . PHE A 1 93 ? -11.249 -3.047 -2.165 1.00 80.81 93 PHE A CA 1
ATOM 657 C C . PHE A 1 93 ? -10.104 -2.252 -2.814 1.00 80.81 93 PHE A C 1
ATOM 659 O O . PHE A 1 93 ? -9.533 -2.676 -3.818 1.00 80.81 93 PHE A O 1
ATOM 666 N N . THR A 1 94 ? -9.704 -1.126 -2.223 1.00 83.25 94 THR A N 1
ATOM 667 C CA . THR A 1 94 ? -8.562 -0.344 -2.726 1.00 83.25 94 THR A CA 1
ATOM 668 C C . THR A 1 94 ? -7.227 -1.086 -2.581 1.00 83.25 94 THR A C 1
ATOM 670 O O . THR A 1 94 ? -6.375 -0.983 -3.466 1.00 83.25 94 THR A O 1
ATOM 673 N N . ALA A 1 95 ? -7.053 -1.904 -1.536 1.00 78.19 95 ALA A N 1
ATOM 674 C CA . ALA A 1 95 ? -5.890 -2.778 -1.378 1.00 78.19 95 ALA A CA 1
ATOM 675 C C . ALA A 1 95 ? -5.820 -3.841 -2.488 1.00 78.19 95 ALA A C 1
ATOM 677 O O . ALA A 1 95 ? -4.754 -4.058 -3.064 1.00 78.19 95 ALA A O 1
ATOM 678 N N . MET A 1 96 ? -6.959 -4.447 -2.848 1.00 79.69 96 MET A N 1
ATOM 679 C CA . MET A 1 96 ? -7.053 -5.391 -3.971 1.00 79.69 96 MET A CA 1
ATOM 680 C C . MET A 1 96 ? -6.613 -4.753 -5.290 1.00 79.69 96 MET A C 1
ATOM 682 O O . MET A 1 96 ? -5.805 -5.328 -6.018 1.00 79.69 96 MET A O 1
ATOM 686 N N . LEU A 1 97 ? -7.108 -3.549 -5.586 1.00 81.88 97 LEU A N 1
ATOM 687 C CA . LEU A 1 97 ? -6.728 -2.816 -6.797 1.00 81.88 97 LEU A CA 1
ATOM 688 C C . LEU A 1 97 ? -5.233 -2.485 -6.817 1.00 81.88 97 LEU A C 1
ATOM 690 O O . LEU A 1 97 ? -4.577 -2.655 -7.843 1.00 81.88 97 LEU A O 1
ATOM 694 N N . THR A 1 98 ? -4.686 -2.085 -5.669 1.00 81.12 98 THR A N 1
ATOM 695 C CA . THR A 1 98 ? -3.252 -1.815 -5.512 1.00 81.12 98 THR A CA 1
ATOM 696 C C . THR A 1 98 ? -2.416 -3.057 -5.817 1.00 81.12 98 THR A C 1
ATOM 698 O O . THR A 1 98 ? -1.414 -2.960 -6.524 1.00 81.12 98 THR A O 1
ATOM 701 N N . LEU A 1 99 ? -2.845 -4.237 -5.354 1.00 77.31 99 LEU A N 1
ATOM 702 C CA . LEU A 1 99 ? -2.162 -5.499 -5.637 1.00 77.31 99 LEU A CA 1
ATOM 703 C C . LEU A 1 99 ? -2.183 -5.845 -7.130 1.00 77.31 99 LEU A C 1
ATOM 705 O O . LEU A 1 99 ? -1.146 -6.195 -7.688 1.00 77.31 99 LEU A O 1
ATOM 709 N N . VAL A 1 100 ? -3.343 -5.740 -7.786 1.00 81.31 100 VAL A N 1
ATOM 710 C C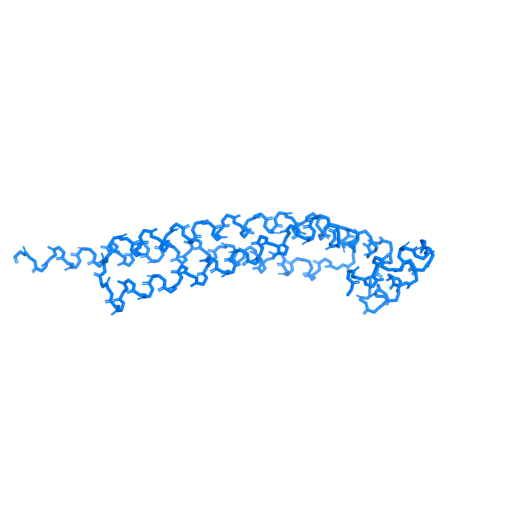A . VAL A 1 100 ? -3.470 -6.035 -9.224 1.00 81.31 100 VAL A CA 1
ATOM 711 C C . VAL A 1 100 ? -2.560 -5.118 -10.039 1.00 81.31 100 VAL A C 1
ATOM 713 O O . VAL A 1 100 ? -1.819 -5.582 -10.906 1.00 81.31 100 VAL A O 1
ATOM 716 N N . MET A 1 101 ? -2.561 -3.822 -9.726 1.00 79.56 101 MET A N 1
ATOM 717 C CA . MET A 1 101 ? -1.697 -2.853 -10.397 1.00 79.56 101 MET A CA 1
ATOM 718 C C . MET A 1 101 ? -0.211 -3.093 -10.105 1.00 79.56 101 MET A C 1
ATOM 720 O O . MET A 1 101 ? 0.622 -2.917 -10.996 1.00 79.56 101 MET A O 1
ATOM 724 N N . TRP A 1 102 ? 0.131 -3.540 -8.895 1.00 74.69 102 TRP A N 1
ATOM 725 C CA . TRP A 1 102 ? 1.496 -3.925 -8.542 1.00 74.69 102 TRP A CA 1
ATOM 726 C C . TRP A 1 102 ? 1.967 -5.175 -9.299 1.00 74.69 102 TRP A C 1
ATOM 728 O O . TRP A 1 102 ? 3.082 -5.176 -9.806 1.00 74.69 102 TRP A O 1
ATOM 738 N N . MET A 1 103 ? 1.121 -6.194 -9.490 1.00 73.12 103 MET A N 1
ATOM 739 C CA . MET A 1 103 ? 1.469 -7.385 -10.287 1.00 73.12 103 MET A CA 1
ATOM 740 C C . MET A 1 103 ? 1.817 -7.032 -11.741 1.00 73.12 103 MET A C 1
ATOM 742 O O . MET A 1 103 ? 2.757 -7.581 -12.316 1.00 73.12 103 MET A O 1
ATOM 746 N N . VAL A 1 104 ? 1.105 -6.065 -12.330 1.00 76.69 104 VAL A N 1
ATOM 747 C CA . VAL A 1 104 ? 1.386 -5.571 -13.691 1.00 76.69 104 VAL A CA 1
ATOM 748 C C . VAL A 1 104 ? 2.703 -4.783 -13.764 1.00 76.69 104 VAL A C 1
ATOM 750 O O . VAL A 1 104 ? 3.350 -4.792 -14.820 1.00 76.69 104 VAL A O 1
ATOM 753 N N . GLN A 1 105 ? 3.097 -4.124 -12.666 1.00 69.06 105 GLN A N 1
ATOM 754 C CA . GLN A 1 105 ? 4.393 -3.450 -12.516 1.00 69.06 105 GLN A CA 1
ATOM 755 C C . GLN A 1 105 ? 5.532 -4.444 -12.273 1.00 69.06 105 GLN A C 1
ATOM 757 O O . GLN A 1 105 ? 6.584 -4.284 -12.873 1.00 69.06 105 GLN A O 1
ATOM 762 N N . ALA A 1 106 ? 5.330 -5.482 -11.458 1.00 68.25 106 ALA A N 1
ATOM 763 C CA . ALA A 1 106 ? 6.363 -6.447 -11.074 1.00 68.25 106 ALA A CA 1
ATOM 764 C C . ALA A 1 106 ? 6.677 -7.496 -12.161 1.00 68.25 106 ALA A C 1
ATOM 766 O O . ALA A 1 106 ? 7.784 -8.021 -12.197 1.00 68.25 106 ALA A O 1
ATOM 767 N N . GLY A 1 107 ? 5.740 -7.775 -13.076 1.00 67.00 107 GLY A N 1
ATOM 768 C CA . GLY A 1 107 ? 5.925 -8.720 -14.190 1.00 67.00 107 GLY A CA 1
ATOM 769 C C . GLY A 1 107 ? 7.245 -8.599 -14.986 1.00 67.00 107 GLY A C 1
ATOM 770 O O . GLY A 1 107 ? 7.870 -9.628 -15.230 1.00 67.00 107 GLY A O 1
ATOM 771 N N . PRO A 1 108 ? 7.715 -7.399 -15.385 1.00 63.41 108 PRO A N 1
ATOM 772 C CA . PRO A 1 108 ? 8.994 -7.239 -16.087 1.00 63.41 108 PRO A CA 1
ATOM 773 C C . PRO A 1 108 ? 10.262 -7.571 -15.272 1.00 63.41 108 PRO A C 1
ATOM 775 O O . PRO A 1 108 ? 11.308 -7.724 -15.893 1.00 63.41 108 PRO A O 1
ATOM 778 N N . LEU A 1 109 ? 10.203 -7.717 -13.939 1.00 61.28 109 LEU A N 1
ATOM 779 C CA . LEU A 1 109 ? 11.370 -8.025 -13.079 1.00 61.28 109 LEU A CA 1
ATOM 780 C C . LEU A 1 109 ? 11.645 -9.530 -12.907 1.00 61.28 109 LEU A C 1
ATOM 782 O O . LEU A 1 109 ? 12.621 -9.909 -12.260 1.00 61.28 109 LEU A O 1
ATOM 786 N N . GLY A 1 110 ? 10.773 -10.392 -13.432 1.00 55.53 110 GLY A N 1
ATOM 787 C CA . GLY A 1 110 ? 10.641 -11.778 -12.975 1.00 55.53 110 GLY A CA 1
ATOM 788 C C . GLY A 1 110 ? 11.820 -12.720 -13.231 1.00 55.53 110 GLY A C 1
ATOM 789 O O . GLY A 1 110 ? 11.884 -13.747 -12.580 1.00 55.53 110 GLY A O 1
ATOM 790 N N . GLU A 1 111 ? 12.760 -12.421 -14.131 1.00 56.53 111 GLU A N 1
ATOM 791 C CA . GLU A 1 111 ? 13.722 -13.454 -14.563 1.00 56.53 111 GLU A CA 1
ATOM 792 C C . GLU A 1 111 ? 14.970 -13.590 -13.670 1.00 56.53 111 GLU A C 1
ATOM 794 O O . GLU A 1 111 ? 15.646 -14.615 -13.720 1.00 56.53 111 GLU A O 1
ATOM 799 N N . LYS A 1 112 ? 15.294 -12.587 -12.837 1.00 52.59 112 LYS A N 1
ATOM 800 C CA . LYS A 1 112 ? 16.486 -12.619 -11.958 1.00 52.59 112 LYS A CA 1
ATOM 801 C C . LYS A 1 112 ? 16.194 -12.448 -10.460 1.00 52.59 112 LYS A C 1
ATOM 803 O O . LYS A 1 112 ? 17.040 -12.809 -9.648 1.00 52.59 112 LYS A O 1
ATOM 808 N N . ASP A 1 113 ? 15.003 -11.970 -10.089 1.00 54.84 113 ASP A N 1
ATOM 809 C CA . ASP A 1 113 ? 14.634 -11.608 -8.706 1.00 54.84 113 ASP A CA 1
ATOM 810 C C . ASP A 1 113 ? 13.435 -12.408 -8.154 1.00 54.84 113 ASP A C 1
ATOM 812 O O . ASP A 1 113 ? 12.651 -11.938 -7.321 1.00 54.84 113 ASP A O 1
ATOM 816 N N . ASP A 1 114 ? 13.298 -13.659 -8.600 1.00 56.94 114 ASP A N 1
ATOM 817 C CA . ASP A 1 114 ? 12.201 -14.570 -8.245 1.00 56.94 114 ASP A CA 1
ATOM 818 C C . ASP A 1 114 ? 11.949 -14.681 -6.734 1.00 56.94 114 ASP A C 1
ATOM 820 O O . ASP A 1 114 ? 10.804 -14.788 -6.291 1.00 56.94 114 ASP A O 1
ATOM 824 N N . THR A 1 115 ? 13.001 -14.649 -5.914 1.00 54.56 115 THR A N 1
ATOM 825 C CA . THR A 1 115 ? 12.892 -14.818 -4.456 1.00 54.56 115 THR A CA 1
ATOM 826 C C . THR A 1 115 ? 12.327 -13.572 -3.773 1.00 54.56 115 THR A C 1
ATOM 828 O O . THR A 1 115 ? 11.468 -13.685 -2.893 1.00 54.56 115 THR A O 1
ATOM 831 N N . SER A 1 116 ? 12.769 -12.382 -4.188 1.00 59.12 116 SER A N 1
ATOM 832 C CA . SER A 1 116 ? 12.288 -11.104 -3.650 1.00 59.12 116 SER A CA 1
ATOM 833 C C . SER A 1 116 ? 10.845 -10.847 -4.087 1.00 59.12 116 SER A C 1
ATOM 835 O O . SER A 1 116 ? 9.984 -10.532 -3.260 1.00 59.12 116 SER A O 1
ATOM 837 N N . LEU A 1 117 ? 10.541 -11.119 -5.361 1.00 64.06 117 LEU A N 1
ATOM 838 C CA . LEU A 1 117 ? 9.200 -10.988 -5.926 1.00 64.06 117 LEU A CA 1
ATOM 839 C C . LEU A 1 117 ? 8.219 -11.976 -5.279 1.00 64.06 117 LEU A C 1
ATOM 841 O O . LEU A 1 117 ? 7.134 -11.565 -4.868 1.00 64.06 117 LEU A O 1
ATOM 845 N N . LYS A 1 118 ? 8.612 -13.246 -5.082 1.00 63.56 118 LYS A N 1
ATOM 846 C CA . LYS A 1 118 ? 7.802 -14.226 -4.334 1.00 63.56 118 LYS A CA 1
ATOM 847 C C . LYS A 1 118 ? 7.558 -13.785 -2.896 1.00 63.56 118 LYS A C 1
ATOM 849 O O . LYS A 1 118 ? 6.425 -13.852 -2.432 1.00 63.56 118 LYS A O 1
ATOM 854 N N . THR A 1 119 ? 8.584 -13.312 -2.193 1.00 68.12 119 THR A N 1
ATOM 855 C CA . THR A 1 119 ? 8.449 -12.894 -0.787 1.00 68.12 119 THR A CA 1
ATOM 856 C C . THR A 1 119 ? 7.524 -11.684 -0.648 1.00 68.12 119 THR A C 1
ATOM 858 O O . THR A 1 119 ? 6.606 -11.704 0.173 1.00 68.12 119 THR A O 1
ATOM 861 N N . ALA A 1 120 ? 7.703 -10.660 -1.488 1.00 67.62 120 ALA A N 1
ATOM 862 C CA . ALA A 1 120 ? 6.827 -9.492 -1.524 1.00 67.62 120 ALA A CA 1
ATOM 863 C C . ALA A 1 120 ? 5.385 -9.873 -1.899 1.00 67.62 120 ALA A C 1
ATOM 865 O O . ALA A 1 120 ? 4.441 -9.386 -1.281 1.00 67.62 120 ALA A O 1
ATOM 866 N N . PHE A 1 121 ? 5.207 -10.808 -2.834 1.00 69.75 121 PHE A N 1
ATOM 867 C CA . PHE A 1 121 ? 3.900 -11.344 -3.208 1.00 69.75 121 PHE A CA 1
ATOM 868 C C . PHE A 1 121 ? 3.202 -12.064 -2.044 1.00 69.75 121 PHE A C 1
ATOM 870 O O . PHE A 1 121 ? 2.040 -11.775 -1.751 1.00 69.75 121 PHE A O 1
ATOM 877 N N . PHE A 1 122 ? 3.907 -12.945 -1.325 1.00 73.06 122 PHE A N 1
ATOM 878 C CA . PHE A 1 122 ? 3.356 -13.628 -0.150 1.00 73.06 122 PHE A CA 1
ATOM 879 C C . PHE A 1 122 ? 3.000 -12.650 0.971 1.00 73.06 122 PHE A C 1
ATOM 881 O O . PHE A 1 122 ? 1.920 -12.763 1.550 1.00 73.06 122 PHE A O 1
ATOM 888 N N . LEU A 1 123 ? 3.852 -11.659 1.245 1.00 73.25 123 LEU A N 1
ATOM 889 C CA . LEU A 1 123 ? 3.561 -10.609 2.225 1.00 73.25 123 LEU A CA 1
ATOM 890 C C . LEU A 1 123 ? 2.312 -9.810 1.847 1.00 73.25 123 LEU A C 1
ATOM 892 O O . LEU A 1 123 ? 1.498 -9.505 2.717 1.00 73.25 123 LEU A O 1
ATOM 896 N N . MET A 1 124 ? 2.120 -9.525 0.560 1.00 72.12 124 MET A N 1
ATOM 897 C CA . MET A 1 124 ? 0.954 -8.788 0.085 1.00 72.12 124 MET A CA 1
ATOM 898 C C . MET A 1 124 ? -0.335 -9.618 0.172 1.00 72.12 124 MET A C 1
ATOM 900 O O . MET A 1 124 ? -1.376 -9.085 0.553 1.00 72.12 124 MET A O 1
ATOM 904 N N . ILE A 1 125 ? -0.276 -10.930 -0.095 1.00 75.31 125 ILE A N 1
ATOM 905 C CA . ILE A 1 125 ? -1.402 -11.852 0.141 1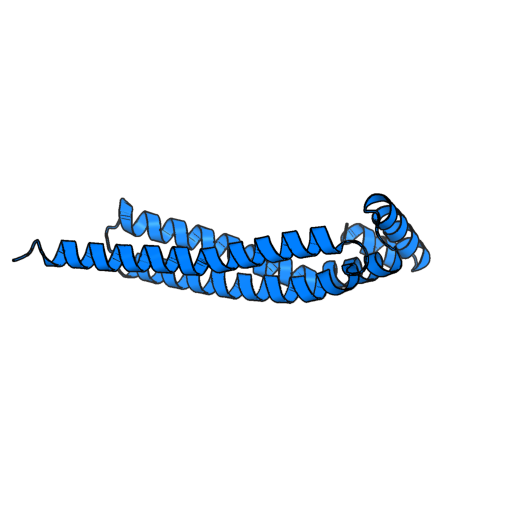.00 75.31 125 ILE A CA 1
ATOM 906 C C . ILE A 1 125 ? -1.741 -11.922 1.630 1.00 75.31 125 ILE A C 1
ATOM 908 O O . ILE A 1 125 ? -2.909 -11.818 2.003 1.00 75.31 125 ILE A O 1
ATOM 912 N N . ILE A 1 126 ? -0.732 -12.066 2.491 1.00 78.56 126 ILE A N 1
ATOM 913 C CA . ILE A 1 126 ? -0.928 -12.090 3.941 1.00 78.56 126 ILE A CA 1
ATOM 914 C C . ILE A 1 126 ? -1.580 -10.777 4.390 1.00 78.56 126 ILE A C 1
ATOM 916 O O . ILE A 1 126 ? -2.596 -10.816 5.081 1.00 78.56 126 ILE A O 1
ATOM 920 N N . ALA A 1 127 ? -1.066 -9.623 3.959 1.00 72.00 127 ALA A N 1
ATOM 921 C CA . ALA A 1 127 ? -1.631 -8.312 4.280 1.00 72.00 127 ALA A CA 1
ATOM 922 C C . ALA A 1 127 ? -3.073 -8.150 3.767 1.00 72.00 127 ALA A C 1
ATOM 924 O O . ALA A 1 127 ? -3.929 -7.625 4.478 1.00 72.00 127 ALA A O 1
ATOM 925 N N . MET A 1 128 ? -3.376 -8.660 2.572 1.00 69.44 128 MET A N 1
ATOM 926 C CA . MET A 1 128 ? -4.733 -8.667 2.031 1.00 69.44 128 MET A CA 1
ATOM 927 C C . MET A 1 128 ? -5.680 -9.505 2.899 1.00 69.44 128 MET A C 1
ATOM 929 O O . MET A 1 128 ? -6.785 -9.054 3.183 1.00 69.44 128 MET A O 1
ATOM 933 N N . LEU A 1 129 ? -5.247 -10.677 3.375 1.00 75.12 129 LEU A N 1
ATOM 934 C CA . LEU A 1 129 ? -6.039 -11.547 4.255 1.00 75.12 129 LEU A CA 1
ATOM 935 C C . LEU A 1 129 ? -6.247 -10.962 5.660 1.00 75.12 129 LEU A C 1
ATOM 937 O O . LEU A 1 129 ? -7.236 -11.295 6.319 1.00 75.12 129 LEU A O 1
ATOM 941 N N . HIS A 1 130 ? -5.370 -10.062 6.112 1.00 78.19 130 HIS A N 1
ATOM 942 C CA . HIS A 1 130 ? -5.511 -9.408 7.415 1.00 78.19 130 HIS A CA 1
ATOM 943 C C . HIS A 1 130 ? -6.743 -8.499 7.489 1.00 78.19 130 HIS A C 1
ATOM 945 O O . HIS A 1 130 ? -7.403 -8.472 8.528 1.00 78.19 130 HIS A O 1
ATOM 951 N N . TYR A 1 131 ? -7.101 -7.792 6.410 1.00 71.19 131 TYR A N 1
ATOM 952 C CA . TYR A 1 131 ? -8.268 -6.900 6.417 1.00 71.19 131 TYR A CA 1
ATOM 953 C C . TYR A 1 131 ? -9.599 -7.659 6.632 1.00 71.19 131 TYR A C 1
ATOM 955 O O . TYR A 1 131 ? -10.330 -7.300 7.558 1.00 71.19 131 TYR A O 1
ATOM 963 N N . PRO A 1 132 ? -9.919 -8.741 5.889 1.00 73.50 132 PRO A N 1
ATOM 964 C CA . PRO A 1 132 ? -11.089 -9.581 6.151 1.00 73.50 132 PRO A CA 1
ATOM 965 C C . PRO A 1 132 ? -11.083 -10.222 7.540 1.00 73.50 132 PRO A C 1
ATOM 967 O O . PRO A 1 132 ? -12.125 -10.256 8.192 1.00 73.50 132 PRO A O 1
ATOM 970 N N . LEU A 1 133 ? -9.927 -10.703 8.016 1.00 78.56 133 LEU A N 1
ATOM 971 C CA . LEU A 1 133 ? -9.794 -11.286 9.356 1.00 78.56 133 LEU A CA 1
ATOM 972 C C . LEU A 1 133 ? -10.119 -10.264 10.451 1.00 78.56 133 LEU A C 1
ATOM 974 O O . LEU A 1 133 ? -10.896 -10.569 11.354 1.00 78.56 133 LEU A O 1
ATOM 978 N N . ALA A 1 134 ? -9.584 -9.046 10.351 1.00 73.69 134 ALA A N 1
ATOM 979 C CA . ALA A 1 134 ? -9.856 -7.973 11.304 1.00 73.69 134 ALA A CA 1
ATOM 980 C C . ALA A 1 134 ? -11.342 -7.579 11.309 1.00 73.69 134 ALA A C 1
ATOM 982 O O . ALA A 1 134 ? -11.951 -7.454 12.373 1.00 73.69 134 ALA A O 1
ATOM 983 N N . VAL A 1 135 ? -11.950 -7.460 10.124 1.00 73.75 135 VAL A N 1
ATOM 984 C CA . VAL A 1 135 ? -13.386 -7.177 9.972 1.00 73.75 135 VAL A CA 1
ATOM 985 C C . VAL A 1 135 ? -14.238 -8.306 10.561 1.00 73.75 135 VAL A C 1
ATOM 987 O O . VAL A 1 135 ? -15.208 -8.035 11.268 1.00 73.75 135 VAL A O 1
ATOM 990 N N . PHE A 1 136 ? -13.862 -9.568 10.337 1.00 77.88 136 PHE A N 1
ATOM 991 C CA . PHE A 1 136 ? -14.554 -10.734 10.887 1.00 77.88 136 PHE A CA 1
ATOM 992 C C . PHE A 1 136 ? -14.471 -10.793 12.415 1.00 77.88 136 PHE A C 1
ATOM 994 O O . PHE A 1 136 ? -15.492 -10.976 13.079 1.00 77.88 136 PHE A O 1
ATOM 1001 N N . MET A 1 137 ? -13.280 -10.599 12.990 1.00 78.19 137 MET A N 1
ATOM 1002 C CA . MET A 1 137 ? -13.098 -10.570 14.444 1.00 78.19 137 MET A CA 1
ATOM 1003 C C . MET A 1 137 ? -13.898 -9.433 15.083 1.00 78.19 137 MET A C 1
ATOM 1005 O O . MET A 1 137 ? -14.557 -9.644 16.102 1.00 78.19 137 MET A O 1
ATOM 1009 N N . PHE A 1 138 ? -13.905 -8.252 14.461 1.00 72.56 138 PHE A N 1
ATOM 1010 C CA . PHE A 1 138 ? -14.693 -7.117 14.934 1.00 72.56 138 PHE A CA 1
ATOM 1011 C C . PHE A 1 138 ? -16.203 -7.380 14.832 1.00 72.56 138 PHE A C 1
ATOM 1013 O O . PHE A 1 138 ? -16.951 -7.084 15.765 1.00 72.56 138 PHE A O 1
ATOM 1020 N N . TRP A 1 139 ? -16.665 -8.013 13.750 1.00 73.25 139 TRP A N 1
ATOM 1021 C CA . TRP A 1 139 ? -18.062 -8.426 13.612 1.00 73.25 139 TRP A CA 1
ATOM 1022 C C . TRP A 1 139 ? -18.477 -9.424 14.694 1.00 73.25 139 TRP A C 1
ATOM 1024 O O . TRP A 1 139 ? -19.493 -9.223 15.364 1.00 73.25 139 TRP A O 1
ATOM 1034 N N . LYS A 1 140 ? -17.658 -10.454 14.932 1.00 77.69 140 LYS A N 1
ATOM 1035 C CA . LYS A 1 140 ? -17.863 -11.416 16.021 1.00 77.69 140 LYS A CA 1
ATOM 1036 C C . LYS A 1 140 ? -17.901 -10.735 17.386 1.00 77.69 140 LYS A C 1
ATOM 1038 O O . LYS A 1 140 ? -18.772 -11.047 18.194 1.00 77.69 140 LYS A O 1
ATOM 1043 N N . HIS A 1 141 ? -17.001 -9.786 17.639 1.00 72.38 141 HIS A N 1
ATOM 1044 C CA . HIS A 1 141 ? -16.979 -9.020 18.884 1.00 72.38 141 HIS A CA 1
ATOM 1045 C C . HIS A 1 141 ? -18.280 -8.233 19.100 1.00 72.38 141 HIS A C 1
ATOM 1047 O O . HIS A 1 141 ? -18.804 -8.188 20.214 1.00 72.38 141 HIS A O 1
ATOM 1053 N N . LEU A 1 142 ? -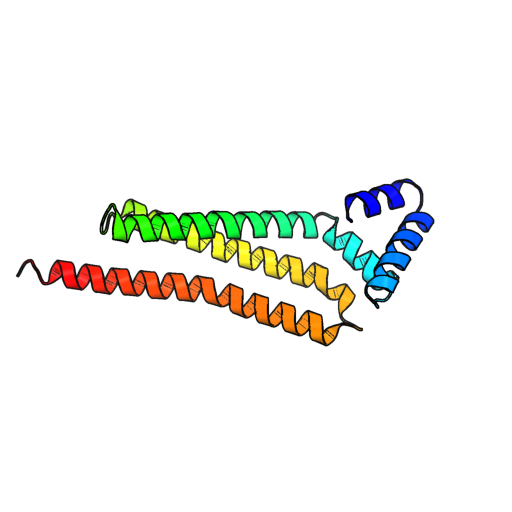18.840 -7.645 18.041 1.00 68.88 142 LEU A N 1
ATOM 1054 C CA . LEU A 1 142 ? -20.122 -6.945 18.115 1.00 68.88 142 LEU A CA 1
ATOM 1055 C C . LEU A 1 142 ? -21.302 -7.886 18.343 1.00 68.88 142 LEU A C 1
ATOM 1057 O O . LEU A 1 142 ? -22.178 -7.539 19.128 1.00 68.88 142 LEU A O 1
ATOM 1061 N N . GLN A 1 143 ? -21.324 -9.062 17.707 1.00 70.50 143 GLN A N 1
ATOM 1062 C CA . GLN A 1 143 ? -22.354 -10.071 17.978 1.00 70.50 143 GLN A CA 1
ATOM 1063 C C . GLN A 1 143 ? -22.322 -10.503 19.447 1.00 70.50 143 GLN A C 1
ATOM 1065 O O . GLN A 1 143 ? -23.344 -10.433 20.123 1.00 70.50 143 GLN A O 1
ATOM 1070 N N . LEU A 1 144 ? -21.137 -10.828 19.974 1.00 69.25 144 LEU A N 1
ATOM 1071 C CA . LEU A 1 144 ? -20.955 -11.188 21.385 1.00 69.25 144 LEU A CA 1
ATOM 1072 C C . LEU A 1 144 ? -21.324 -10.041 22.341 1.00 69.25 144 LEU A C 1
ATOM 1074 O O . LEU A 1 144 ? -21.897 -10.276 23.402 1.00 69.25 144 LEU A O 1
ATOM 1078 N N . SER A 1 145 ? -21.017 -8.794 21.975 1.00 63.31 145 SER A N 1
ATOM 1079 C CA . SER A 1 145 ? -21.384 -7.613 22.770 1.00 63.31 145 SER A CA 1
ATOM 1080 C C . SER A 1 145 ? -22.893 -7.346 22.747 1.00 63.31 145 SER A C 1
ATOM 1082 O O . SER A 1 145 ? -23.459 -6.962 23.768 1.00 63.31 145 SER A O 1
ATOM 1084 N N . SER A 1 146 ? -23.552 -7.582 21.607 1.00 58.59 146 SER A N 1
ATOM 1085 C CA . SER A 1 146 ? -25.009 -7.483 21.465 1.00 58.59 146 SER A CA 1
ATOM 1086 C C . SER A 1 146 ? -25.726 -8.574 22.261 1.00 58.59 146 SER A C 1
ATOM 1088 O O . SER A 1 146 ? -26.754 -8.301 22.874 1.00 58.59 146 SER A O 1
ATOM 1090 N N . GLU A 1 147 ? -25.180 -9.790 22.289 1.00 57.66 147 GLU A N 1
ATOM 1091 C CA . GLU A 1 147 ? -25.725 -10.913 23.059 1.00 57.66 147 GLU A CA 1
ATOM 1092 C C . GLU A 1 147 ? -25.565 -10.685 24.573 1.00 57.66 147 GLU A C 1
ATOM 1094 O O . GLU A 1 147 ? -26.514 -10.873 25.333 1.00 57.66 147 GLU A O 1
ATOM 1099 N N . LYS A 1 148 ? -24.420 -10.137 25.016 1.00 53.59 148 LYS A N 1
ATOM 1100 C CA . LYS A 1 148 ? -24.219 -9.701 26.413 1.00 53.59 148 LYS A CA 1
ATOM 1101 C C . LYS A 1 148 ? -25.147 -8.559 26.843 1.00 53.59 148 LYS A C 1
ATOM 1103 O O . LYS A 1 148 ? -25.591 -8.558 27.987 1.00 53.59 148 LYS A O 1
ATOM 1108 N N . GLN A 1 149 ? -25.442 -7.593 25.970 1.00 46.03 149 GLN A N 1
ATOM 1109 C CA . GLN A 1 149 ? -26.400 -6.520 26.281 1.00 46.03 149 GLN A CA 1
ATOM 1110 C C . GLN A 1 149 ? -27.859 -7.007 26.284 1.00 46.03 149 GLN A C 1
ATOM 1112 O O . GLN A 1 149 ? -28.659 -6.478 27.051 1.00 46.03 149 GLN A O 1
ATOM 1117 N N . GLY A 1 150 ? -28.202 -8.024 25.485 1.00 39.66 150 GLY A N 1
ATOM 1118 C CA . GLY A 1 150 ? -29.530 -8.650 25.488 1.00 39.66 150 GLY A CA 1
ATOM 1119 C C . GLY A 1 150 ? -29.803 -9.557 26.695 1.00 39.66 150 GLY A C 1
ATOM 1120 O O . GLY A 1 150 ? -30.957 -9.730 27.068 1.00 39.66 150 GLY A O 1
ATOM 1121 N N . GLY A 1 151 ? -28.761 -10.095 27.338 1.00 36.53 151 GLY A N 1
ATOM 1122 C CA . GLY A 1 151 ? -28.880 -10.937 28.539 1.00 36.53 151 GLY A CA 1
ATOM 1123 C C . GLY A 1 151 ? -28.943 -10.184 29.875 1.00 36.53 151 GLY A C 1
ATOM 1124 O O . GLY A 1 151 ? -29.134 -10.815 30.906 1.00 36.53 151 GLY A O 1
ATOM 1125 N N . SER A 1 152 ? -28.780 -8.855 29.883 1.00 35.41 152 SER A N 1
ATOM 1126 C CA . SER A 1 152 ? -28.835 -8.020 31.101 1.00 35.41 152 SER A CA 1
ATOM 1127 C C . SER A 1 152 ? -30.164 -7.257 31.255 1.00 35.41 152 SER A C 1
ATOM 1129 O O . SER A 1 152 ? -30.245 -6.312 32.039 1.00 35.41 152 SER A O 1
ATOM 1131 N N . PHE A 1 153 ? -31.182 -7.648 30.484 1.00 37.00 153 PHE A N 1
ATOM 1132 C CA . PHE A 1 153 ? -32.558 -7.135 30.532 1.00 37.00 153 PHE A CA 1
ATOM 1133 C C . PHE A 1 153 ? -33.580 -8.290 30.560 1.00 37.00 153 PHE A C 1
ATOM 1135 O O . PHE A 1 153 ? -34.654 -8.196 29.967 1.00 37.00 153 PHE A O 1
ATOM 1142 N N . ALA A 1 154 ? -33.227 -9.390 31.227 1.00 34.00 154 ALA A N 1
ATOM 1143 C CA . ALA A 1 154 ? -34.152 -10.461 31.587 1.00 34.00 154 ALA A CA 1
ATOM 1144 C C . ALA A 1 154 ? -34.193 -10.597 33.110 1.00 34.00 154 ALA A C 1
ATOM 1146 O O . ALA A 1 154 ? -33.098 -10.560 33.719 1.00 34.00 154 ALA A O 1
#

Foldseek 3Di:
DLVVLVVLVVVHPVSNLVVQVVVCVVVVHDSVLSSLLSCLLSDPLVVLLVVLQVLLVVLQVQLVVLLVCCVPPVPPDPVSPVSSLVSLVSSLVSLVSSLVSVCVSCVSRCPPPVPVVVVVNVVSVVVSVVSVVVSVVSVVVSVVVVVVVVVVPD

pLDDT: mean 74.29, std 10.58, range [34.0, 87.0]

Sequence (154 aa):
VCKAYGNAGDVSDAERLKYVTVLATAAGMDADQFDKFLDKSCGMIGMGSMTFGGMSMSNGLMAIIAMVGAITCRQGNKKWVGGGFFLAGVAAFTAMLTLVMWMVQAGPLGEKDDTSLKTAFFLMIIAMLHYPLAVFMFWKHLQLSSEKQGGSFA